Protein AF-A0AAC9LBF2-F1 (afdb_monomer_lite)

Radius of gyration: 27.47 Å; chains: 1; bounding box: 57×65×60 Å

Secondary structure (DSSP, 8-state):
-GGGTPPEEETTTT--B-PPPHHHHHHHHHHHHHSSS-TT-------SS-B-HHHHHHHHHHHHTS---EEE--HHHHHHHHHHTT--HHHHHHHHHHHHHHHTTTT----SHHHHHH-TT------S-------------PPP-PPPP---------------------

Sequence (170 aa):
MIAAGGPIPDPAAGARQGVIDPVDVAAVAAEVLTGEGHAGQTYTLTGPQLLTLDEQAEILSRLLDRPISTVDLPLAAAREQLFAAGRSTAAADIAMTGVAWVRTGHNAVVTDDVERLLGASADRLRVLGAGPSGGSARGRMTPGRRPDRRHRSTVDPSCTGRPSPSLAVR

Organism: NCBI:txid1612552

Foldseek 3Di:
DVVVVDAAEDQLQFFWAQAADVVLVVVLVVLLVPDPDCPPPDDDDGQQAIGGVQRLQVVVCVVVVHHHHYDYDHLVRQLVVCVVVVHDNVRSVVVSVVSVCSSVRVRVDDDCRSCVRVPPPSVDPPDDDPDPPPPPPPPPDDDDDDDDDDDDDDDDDDDDDDDDDDDDDD

InterPro domains:
  IPR036291 NAD(P)-binding domain superfamily [SSF51735] (14-123)
  IPR051604 Ergot Alkaloid Biosynthesis Oxidoreductase [PTHR43162] (11-121)

pLDDT: mean 76.37, std 25.32, range [28.55, 96.69]

Structure (mmCIF, N/CA/C/O backbone):
data_AF-A0AAC9LBF2-F1
#
_entry.id   AF-A0AAC9LBF2-F1
#
loop_
_atom_site.group_PDB
_atom_site.id
_atom_site.type_symbol
_atom_site.label_atom_id
_atom_site.label_alt_id
_atom_site.label_comp_id
_atom_site.label_asym_id
_atom_site.label_entity_id
_atom_site.label_seq_id
_atom_site.pdbx_PDB_ins_code
_atom_site.Cartn_x
_atom_site.Cartn_y
_atom_site.Cartn_z
_atom_site.occupancy
_atom_site.B_iso_or_equiv
_atom_site.auth_seq_id
_atom_site.auth_comp_id
_atom_site.auth_asym_id
_atom_site.auth_atom_id
_atom_site.pdbx_PDB_model_num
ATOM 1 N N . MET A 1 1 ? 3.608 6.721 -17.472 1.00 55.88 1 MET A N 1
ATOM 2 C CA . MET A 1 1 ? 3.805 5.256 -17.452 1.00 55.88 1 MET A CA 1
ATOM 3 C C . MET A 1 1 ? 2.539 4.524 -17.863 1.00 55.88 1 MET A C 1
ATOM 5 O O . MET A 1 1 ? 2.472 4.135 -19.017 1.00 55.88 1 MET A O 1
ATOM 9 N N . ILE A 1 2 ? 1.490 4.473 -17.034 1.00 56.62 2 ILE A N 1
ATOM 10 C CA . ILE A 1 2 ? 0.236 3.770 -17.387 1.00 56.62 2 ILE A CA 1
ATOM 11 C C . ILE A 1 2 ? -0.460 4.380 -18.623 1.00 56.62 2 ILE A C 1
ATOM 13 O O . ILE A 1 2 ? -0.899 3.659 -19.511 1.00 56.62 2 ILE A O 1
ATOM 17 N N . ALA A 1 3 ? -0.499 5.713 -18.742 1.00 58.62 3 ALA A N 1
ATOM 18 C CA . ALA A 1 3 ? -1.059 6.384 -19.924 1.00 58.62 3 ALA A CA 1
ATOM 19 C C . ALA A 1 3 ? -0.229 6.188 -21.210 1.00 58.62 3 ALA A C 1
ATOM 21 O O . ALA A 1 3 ? -0.750 6.370 -22.302 1.00 58.62 3 ALA A O 1
ATOM 22 N N . ALA A 1 4 ? 1.050 5.819 -21.077 1.00 67.88 4 ALA A N 1
ATOM 23 C CA . ALA A 1 4 ? 1.956 5.582 -22.199 1.00 67.88 4 ALA A CA 1
ATOM 24 C C . ALA A 1 4 ? 1.982 4.103 -22.642 1.00 67.88 4 ALA A C 1
ATOM 26 O O . ALA A 1 4 ? 2.687 3.777 -23.589 1.00 67.88 4 ALA A O 1
ATOM 27 N N . GLY A 1 5 ? 1.245 3.214 -21.959 1.00 74.81 5 GLY A N 1
ATOM 28 C CA . GLY A 1 5 ? 1.131 1.791 -22.309 1.00 74.81 5 GLY A CA 1
ATOM 29 C C . GLY A 1 5 ? 2.352 0.922 -21.982 1.00 74.81 5 GLY A C 1
ATOM 30 O O . GLY A 1 5 ? 2.378 -0.240 -22.369 1.00 74.81 5 GLY A O 1
ATOM 31 N N . GLY A 1 6 ? 3.361 1.460 -21.291 1.00 84.69 6 GLY A N 1
ATOM 32 C CA . GLY A 1 6 ? 4.522 0.685 -20.841 1.00 84.69 6 GLY A CA 1
ATOM 33 C C . GLY A 1 6 ? 4.250 -0.080 -19.538 1.00 84.69 6 GLY A C 1
ATOM 34 O O . GLY A 1 6 ? 3.387 0.352 -18.764 1.00 84.69 6 GLY A O 1
ATOM 35 N N . PRO A 1 7 ? 4.994 -1.172 -19.266 1.00 91.12 7 PRO A N 1
ATOM 36 C CA . PRO A 1 7 ? 4.852 -1.929 -18.028 1.00 91.12 7 PRO A CA 1
ATOM 37 C C . PRO A 1 7 ? 5.165 -1.064 -16.802 1.00 91.12 7 PRO A C 1
ATOM 39 O O . PRO A 1 7 ? 5.962 -0.121 -16.866 1.00 91.12 7 PRO A O 1
ATOM 42 N N . ILE A 1 8 ? 4.537 -1.393 -15.678 1.00 92.50 8 ILE A N 1
ATOM 43 C CA . ILE A 1 8 ? 4.790 -0.773 -14.379 1.00 92.50 8 ILE A CA 1
ATOM 44 C C . ILE A 1 8 ? 6.073 -1.386 -13.798 1.00 92.50 8 ILE A C 1
ATOM 46 O O . ILE A 1 8 ? 6.105 -2.593 -13.572 1.00 92.50 8 ILE A O 1
ATOM 50 N N . PRO A 1 9 ? 7.129 -0.597 -13.541 1.00 93.38 9 PRO A N 1
ATOM 51 C CA . PRO A 1 9 ? 8.328 -1.126 -12.905 1.00 93.38 9 PRO A CA 1
ATOM 52 C C . PRO A 1 9 ? 8.042 -1.537 -11.454 1.00 93.38 9 PRO A C 1
ATOM 54 O O . PRO A 1 9 ? 7.558 -0.713 -10.675 1.00 93.38 9 PRO A O 1
ATOM 57 N N . ASP A 1 10 ? 8.364 -2.778 -11.093 1.00 95.25 10 ASP A N 1
ATOM 58 C CA . ASP A 1 10 ? 8.206 -3.338 -9.752 1.00 95.25 10 ASP A CA 1
ATOM 59 C C . ASP A 1 10 ? 9.564 -3.482 -9.045 1.00 95.25 10 ASP A C 1
ATOM 61 O O . ASP A 1 10 ? 10.290 -4.455 -9.266 1.00 95.25 10 ASP A O 1
ATOM 65 N N . PRO A 1 11 ? 9.945 -2.543 -8.165 1.00 95.06 11 PRO A N 1
ATOM 66 C CA . PRO A 1 11 ? 11.144 -2.695 -7.356 1.00 95.06 11 PRO A CA 1
ATOM 67 C C . PRO A 1 11 ? 10.936 -3.610 -6.138 1.00 95.06 11 PRO A C 1
ATOM 69 O O . PRO A 1 11 ? 11.916 -4.006 -5.499 1.00 95.06 11 PRO A O 1
ATOM 72 N N . ALA A 1 12 ? 9.686 -3.944 -5.801 1.00 93.38 12 ALA A N 1
ATOM 73 C CA . ALA A 1 12 ? 9.331 -4.843 -4.710 1.00 93.38 12 ALA A CA 1
ATOM 74 C C . ALA A 1 12 ? 9.400 -6.325 -5.122 1.00 93.38 12 ALA A C 1
ATOM 76 O O . ALA A 1 12 ? 9.339 -7.186 -4.245 1.00 93.38 12 ALA A O 1
ATOM 77 N N . ALA A 1 13 ? 9.615 -6.614 -6.411 1.00 91.31 13 ALA A N 1
ATOM 78 C CA . ALA A 1 13 ? 9.902 -7.941 -6.957 1.00 91.31 13 ALA A CA 1
ATOM 79 C C . ALA A 1 13 ? 8.909 -9.012 -6.468 1.00 91.31 13 ALA A C 1
ATOM 81 O O . ALA A 1 13 ? 9.308 -10.021 -5.876 1.00 91.31 13 ALA A O 1
ATOM 82 N N . GLY A 1 14 ? 7.609 -8.749 -6.635 1.00 93.06 14 GLY A N 1
ATOM 83 C CA . GLY A 1 14 ? 6.544 -9.687 -6.268 1.00 93.06 14 GLY A CA 1
ATOM 84 C C . GLY A 1 14 ? 6.270 -9.816 -4.765 1.00 93.06 14 GLY A C 1
ATOM 85 O O . GLY A 1 14 ? 5.550 -10.726 -4.348 1.00 93.06 14 GLY A O 1
ATOM 86 N N . ALA A 1 15 ? 6.815 -8.931 -3.928 1.00 96.00 15 ALA A N 1
ATOM 87 C CA . ALA A 1 15 ? 6.491 -8.916 -2.506 1.00 96.00 15 ALA A CA 1
ATOM 88 C C . ALA A 1 15 ? 4.996 -8.645 -2.266 1.00 96.00 15 ALA A C 1
ATOM 90 O O . ALA A 1 15 ? 4.379 -7.792 -2.905 1.00 96.00 15 ALA A O 1
ATOM 91 N N . ARG A 1 16 ? 4.420 -9.372 -1.304 1.00 96.44 16 ARG A N 1
ATOM 92 C CA . ARG A 1 16 ? 3.015 -9.243 -0.905 1.00 96.44 16 ARG A CA 1
ATOM 93 C C . ARG A 1 16 ? 2.816 -8.100 0.088 1.00 96.44 16 ARG A C 1
ATOM 95 O O . ARG A 1 16 ? 3.614 -7.933 1.010 1.00 96.44 16 ARG A O 1
ATOM 102 N N . GLN A 1 17 ? 1.728 -7.348 -0.075 1.00 96.12 17 GLN A N 1
ATOM 103 C CA . GLN A 1 17 ? 1.401 -6.195 0.763 1.00 96.12 17 GLN A CA 1
ATOM 104 C C . GLN A 1 17 ? -0.097 -6.127 1.085 1.00 96.12 17 GLN A C 1
ATOM 106 O O . GLN A 1 17 ? -0.932 -6.358 0.210 1.00 96.12 17 GLN A O 1
ATOM 111 N N . GLY A 1 18 ? -0.442 -5.755 2.321 1.00 95.19 18 GLY A N 1
ATOM 112 C CA . GLY A 1 18 ? -1.815 -5.421 2.724 1.00 95.19 18 GLY A CA 1
ATOM 113 C C . GLY A 1 18 ? -2.231 -4.026 2.249 1.00 95.19 18 GLY A C 1
ATOM 114 O O . GLY A 1 18 ? -2.393 -3.117 3.059 1.00 95.19 18 GLY A O 1
ATOM 115 N N . VAL A 1 19 ? -2.342 -3.827 0.933 1.00 94.00 19 VAL A N 1
ATOM 116 C CA . VAL A 1 19 ? -2.595 -2.510 0.316 1.00 94.00 19 VAL A CA 1
ATOM 117 C C . VAL A 1 19 ? -3.971 -1.968 0.715 1.00 94.00 19 VAL A C 1
ATOM 119 O O . VAL A 1 19 ? -4.979 -2.617 0.463 1.00 94.00 19 VAL A O 1
ATOM 122 N N . ILE A 1 20 ? -4.009 -0.774 1.313 1.00 93.81 20 ILE A N 1
ATOM 123 C CA . ILE A 1 20 ? -5.229 -0.109 1.802 1.00 93.81 20 ILE A CA 1
ATOM 124 C C . ILE A 1 20 ? -5.707 0.991 0.837 1.00 93.81 20 ILE A C 1
ATOM 126 O O . ILE A 1 20 ? -4.888 1.714 0.264 1.00 93.81 20 ILE A O 1
ATOM 130 N N . ASP A 1 21 ? -7.027 1.142 0.671 1.00 90.38 21 ASP A N 1
ATOM 131 C CA . ASP A 1 21 ? -7.624 2.267 -0.062 1.00 90.38 21 ASP A CA 1
ATOM 132 C C . ASP A 1 21 ? -7.534 3.556 0.788 1.00 90.38 21 ASP A C 1
ATOM 134 O O . ASP A 1 21 ? -7.960 3.563 1.947 1.00 90.38 21 ASP A O 1
ATOM 138 N N . PRO A 1 22 ? -7.026 4.679 0.245 1.00 91.69 22 PRO A N 1
ATOM 139 C CA . PRO A 1 22 ? -7.085 5.977 0.916 1.00 91.69 22 PRO A CA 1
ATOM 140 C C . PRO A 1 22 ? -8.482 6.392 1.413 1.00 91.69 22 PRO A C 1
ATOM 142 O O . PRO A 1 22 ? -8.575 7.133 2.392 1.00 91.69 22 PRO A O 1
ATOM 145 N N . VAL A 1 23 ? -9.562 5.937 0.767 1.00 89.81 23 VAL A N 1
ATOM 146 C CA . VAL A 1 23 ? -10.946 6.176 1.215 1.00 89.81 23 VAL A CA 1
ATOM 147 C C . VAL A 1 23 ? -11.214 5.499 2.557 1.00 89.81 23 VAL A C 1
ATOM 149 O O . VAL A 1 23 ? -11.806 6.125 3.435 1.00 89.81 23 VAL A O 1
ATOM 152 N N . ASP A 1 24 ? -10.734 4.272 2.746 1.00 91.06 24 ASP A N 1
ATOM 153 C CA . ASP A 1 24 ? -10.895 3.538 4.002 1.00 91.06 24 ASP A CA 1
ATOM 154 C C . ASP A 1 24 ? -10.042 4.161 5.110 1.00 91.06 24 ASP A C 1
ATOM 156 O O . ASP A 1 24 ? -10.505 4.306 6.239 1.00 91.06 24 ASP A O 1
ATOM 160 N N . VAL A 1 25 ? -8.833 4.640 4.784 1.00 95.06 25 VAL A N 1
ATOM 161 C CA . VAL A 1 25 ? -8.009 5.416 5.730 1.00 95.06 25 VAL A CA 1
ATOM 162 C C . VAL A 1 25 ? -8.749 6.675 6.188 1.00 95.06 25 VAL A C 1
ATOM 164 O O . VAL A 1 25 ? -8.771 6.979 7.381 1.00 95.06 25 VAL A O 1
ATOM 167 N N . ALA A 1 26 ? -9.372 7.405 5.260 1.00 95.06 26 ALA A N 1
ATOM 168 C CA . ALA A 1 26 ? -10.135 8.606 5.584 1.00 95.06 26 ALA A CA 1
ATOM 169 C C . ALA A 1 26 ? -11.385 8.292 6.422 1.00 95.06 26 ALA A C 1
ATOM 171 O O . ALA A 1 26 ? -11.685 9.030 7.359 1.00 95.06 26 ALA A O 1
ATOM 172 N N . ALA A 1 27 ? -12.088 7.201 6.114 1.00 93.69 27 ALA A N 1
ATOM 173 C CA . ALA A 1 27 ? -13.250 6.755 6.875 1.00 93.69 27 ALA A CA 1
ATOM 174 C C . ALA A 1 27 ? -12.866 6.344 8.303 1.00 93.69 27 ALA A C 1
ATOM 176 O O . ALA A 1 27 ? -13.499 6.800 9.252 1.00 93.69 27 ALA A O 1
ATOM 177 N N . VAL A 1 28 ? -11.788 5.570 8.473 1.00 95.50 28 VAL A N 1
ATOM 178 C CA . VAL A 1 28 ? -11.263 5.211 9.799 1.00 95.50 28 VAL A CA 1
ATOM 179 C C . VAL A 1 28 ? -10.835 6.454 10.574 1.00 95.50 28 VAL A C 1
ATOM 181 O O . VAL A 1 28 ? -11.149 6.578 11.754 1.00 95.50 28 VAL A O 1
ATOM 184 N N . ALA A 1 29 ? -10.145 7.397 9.927 1.00 96.19 29 ALA A N 1
ATOM 185 C CA . ALA A 1 29 ? -9.750 8.639 10.580 1.00 96.19 29 ALA A CA 1
ATOM 186 C C . ALA A 1 29 ? -10.970 9.450 11.045 1.00 96.19 29 ALA A C 1
ATOM 188 O O . ALA A 1 29 ? -10.953 9.979 12.153 1.00 96.19 29 ALA A O 1
ATOM 189 N N . ALA A 1 30 ? -12.024 9.532 10.227 1.00 95.75 30 ALA A N 1
ATOM 190 C CA . ALA A 1 30 ? -13.265 10.204 10.602 1.00 95.75 30 ALA A CA 1
ATOM 191 C C . ALA A 1 30 ? -13.923 9.528 11.812 1.00 95.75 30 ALA A C 1
ATOM 193 O O . ALA A 1 30 ? -14.213 10.215 12.788 1.00 95.75 30 ALA A O 1
ATOM 194 N N . GLU A 1 31 ? -14.070 8.200 11.780 1.00 94.81 31 GLU A N 1
ATOM 195 C CA . GLU A 1 31 ? -14.638 7.419 12.884 1.00 94.81 31 GLU A CA 1
ATOM 196 C C . GLU A 1 31 ? -13.852 7.644 14.179 1.00 94.81 31 GLU A C 1
ATOM 198 O O . GLU A 1 31 ? -14.414 8.083 15.178 1.00 94.81 31 GLU A O 1
ATOM 203 N N . VAL A 1 32 ? -12.528 7.468 14.142 1.00 96.00 32 VAL A N 1
ATOM 204 C CA . VAL A 1 32 ? -11.652 7.607 15.316 1.00 96.00 32 VAL A CA 1
ATOM 205 C C . VAL A 1 32 ? -11.662 9.024 15.897 1.00 96.00 32 VAL A C 1
ATOM 207 O O . VAL A 1 32 ? -11.545 9.189 17.111 1.00 96.00 32 VAL A O 1
ATOM 210 N N . LEU A 1 33 ? -11.784 10.053 15.053 1.00 96.56 33 LEU A N 1
ATOM 211 C CA . LEU A 1 33 ? -11.818 11.449 15.498 1.00 96.56 33 LEU A CA 1
ATOM 212 C C . LEU A 1 33 ? -13.168 11.861 16.096 1.00 96.56 33 LEU A C 1
ATOM 214 O O . LEU A 1 33 ? -13.203 12.815 16.874 1.00 96.56 33 LEU A O 1
ATOM 218 N N . THR A 1 34 ? -14.265 11.195 15.725 1.00 95.31 34 THR A N 1
ATOM 219 C CA . THR A 1 34 ? -15.619 11.532 16.206 1.00 95.31 34 THR A CA 1
ATOM 220 C C . THR A 1 34 ? -16.180 10.557 17.237 1.00 95.31 34 THR A C 1
ATOM 222 O O . THR A 1 34 ? -17.115 10.913 17.952 1.00 95.31 34 THR A O 1
ATOM 225 N N . GLY A 1 35 ? -15.627 9.348 17.313 1.00 90.75 35 GLY A N 1
ATOM 226 C CA . GLY A 1 35 ? -16.013 8.294 18.241 1.00 90.75 35 GLY A CA 1
ATOM 227 C C . GLY A 1 35 ? -15.307 8.388 19.594 1.00 90.75 35 GLY A C 1
ATOM 228 O O . GLY A 1 35 ? -14.303 9.080 19.772 1.00 90.75 35 GLY A O 1
ATOM 229 N N . GLU A 1 36 ? -15.831 7.653 20.571 1.00 92.94 36 GLU A N 1
ATOM 230 C CA . GLU A 1 36 ? -15.240 7.532 21.905 1.00 92.94 36 GLU A CA 1
ATOM 231 C C . GLU A 1 36 ? -14.447 6.220 22.047 1.00 92.94 36 GLU A C 1
ATOM 233 O O . GLU A 1 36 ? -14.671 5.250 21.332 1.00 92.94 36 GLU A O 1
ATOM 238 N N . GLY A 1 37 ? -13.513 6.160 23.004 1.00 94.31 37 GLY A N 1
ATOM 239 C CA . GLY A 1 37 ? -12.785 4.922 23.332 1.00 94.31 37 GLY A CA 1
ATOM 240 C C . GLY A 1 37 ? -11.527 4.636 22.498 1.00 94.31 37 GLY A C 1
ATOM 241 O O . GLY A 1 37 ? -10.836 3.656 22.762 1.00 94.31 37 GLY A O 1
ATOM 242 N N . HIS A 1 38 ? -11.167 5.508 21.553 1.00 96.06 38 HIS A N 1
ATOM 243 C CA . HIS A 1 38 ? -9.964 5.350 20.719 1.00 96.06 38 HIS A CA 1
ATOM 244 C C . HIS A 1 38 ? -8.683 5.949 21.328 1.00 96.06 38 HIS A C 1
ATOM 246 O O . HIS A 1 38 ? -7.595 5.816 20.767 1.00 96.06 38 HIS A O 1
ATOM 252 N N . ALA A 1 39 ? -8.782 6.623 22.478 1.00 95.69 39 ALA A N 1
ATOM 253 C CA . ALA A 1 39 ? -7.642 7.278 23.112 1.00 95.69 39 ALA A CA 1
ATOM 254 C C . ALA A 1 39 ? -6.531 6.270 23.460 1.00 95.69 39 ALA A C 1
ATOM 256 O O . ALA A 1 39 ? -6.763 5.265 24.133 1.00 95.69 39 ALA A O 1
ATOM 257 N N . GLY A 1 40 ? -5.311 6.554 22.995 1.00 95.88 40 GLY A N 1
ATOM 258 C CA . GLY A 1 40 ? -4.142 5.695 23.209 1.00 95.88 40 GLY A CA 1
ATOM 259 C C . GLY A 1 40 ? -4.141 4.391 22.403 1.00 95.88 40 GLY A C 1
ATOM 260 O O . GLY A 1 40 ? -3.239 3.579 22.594 1.00 95.88 40 GLY A O 1
ATOM 261 N N . GLN A 1 41 ? -5.113 4.178 21.512 1.00 96.62 41 GLN A N 1
ATOM 262 C CA . GLN A 1 41 ? -5.154 3.001 20.647 1.00 96.62 41 GLN A CA 1
ATOM 263 C C . GLN A 1 41 ? -4.272 3.187 19.410 1.00 96.62 41 GLN A C 1
ATOM 265 O O . GLN A 1 41 ? -4.073 4.297 18.918 1.00 96.62 41 GLN A O 1
ATOM 270 N N . THR A 1 42 ? -3.741 2.077 18.903 1.00 96.69 42 THR A N 1
ATOM 271 C CA . THR A 1 42 ? -3.011 2.014 17.633 1.00 96.69 42 THR A CA 1
ATOM 272 C C . THR A 1 42 ? -3.720 1.020 16.728 1.00 96.69 42 THR A C 1
ATOM 274 O O . THR A 1 42 ? -3.958 -0.112 17.141 1.00 96.69 42 THR A O 1
ATOM 277 N N . TYR A 1 43 ? -4.030 1.447 15.505 1.00 96.19 43 TYR A N 1
ATOM 278 C CA . TYR A 1 43 ? -4.672 0.624 14.484 1.00 96.19 43 TYR A CA 1
ATOM 279 C C . TYR A 1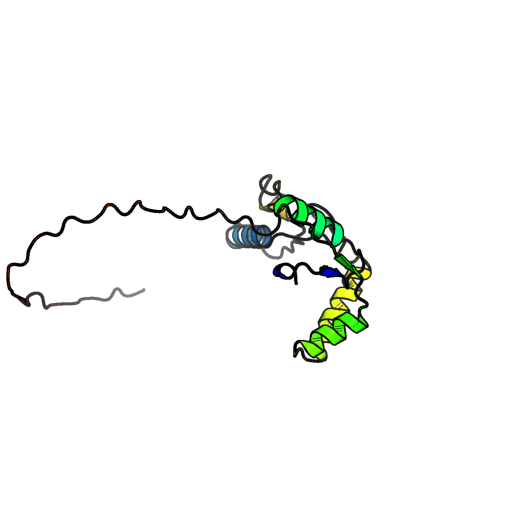 43 ? -3.719 0.437 13.307 1.00 96.19 43 TYR A C 1
ATOM 281 O O . TYR A 1 43 ? -3.102 1.396 12.836 1.00 96.19 43 TYR A O 1
ATOM 289 N N . THR A 1 44 ? -3.597 -0.795 12.829 1.00 96.00 44 THR A N 1
ATOM 290 C CA . THR A 1 44 ? -2.812 -1.141 11.644 1.00 96.00 44 THR A CA 1
ATOM 291 C C . THR A 1 44 ? -3.775 -1.288 10.482 1.00 96.00 44 THR A C 1
ATOM 293 O O . THR A 1 44 ? -4.448 -2.301 10.366 1.00 96.00 44 THR A O 1
ATOM 296 N N . LEU A 1 45 ? -3.876 -0.269 9.631 1.00 95.56 45 LEU A N 1
ATOM 297 C CA . LEU A 1 45 ? -4.862 -0.252 8.549 1.00 95.56 45 LEU A CA 1
ATOM 298 C C . LEU A 1 45 ? -4.319 -0.961 7.309 1.00 95.56 45 LEU A C 1
ATOM 300 O O . LEU A 1 45 ? -3.339 -0.512 6.711 1.00 95.56 45 LEU A O 1
ATOM 304 N N . THR A 1 46 ? -4.970 -2.051 6.915 1.00 95.88 46 THR A N 1
ATOM 305 C CA . THR A 1 46 ? -4.608 -2.861 5.745 1.00 95.88 46 THR A CA 1
ATOM 306 C C . THR A 1 46 ? -5.832 -3.137 4.890 1.00 95.88 46 THR A C 1
ATOM 308 O O . THR A 1 46 ? -6.946 -3.198 5.408 1.00 95.88 46 THR A O 1
ATOM 311 N N . GLY A 1 47 ? -5.629 -3.375 3.594 1.00 91.25 47 GLY A N 1
ATOM 312 C CA . GLY A 1 47 ? -6.676 -3.988 2.776 1.00 91.25 47 GLY A CA 1
ATOM 313 C C . GLY A 1 47 ? -7.016 -5.410 3.245 1.00 91.25 47 GLY A C 1
ATOM 314 O O . GLY A 1 47 ? -6.249 -6.012 4.001 1.00 91.25 47 GLY A O 1
ATOM 315 N N . PRO A 1 48 ? -8.125 -5.988 2.755 1.00 90.88 48 PRO A N 1
ATOM 316 C CA . PRO A 1 48 ? -8.641 -7.275 3.234 1.00 90.88 48 PRO A CA 1
ATOM 317 C C . PRO A 1 48 ? -7.803 -8.485 2.790 1.00 90.88 48 PRO A C 1
ATOM 319 O O . PRO A 1 48 ? -8.058 -9.612 3.205 1.00 90.88 48 PRO A O 1
ATOM 322 N N . GLN A 1 49 ? -6.824 -8.283 1.907 1.00 92.50 49 GLN A N 1
ATOM 323 C CA . GLN A 1 49 ? -6.011 -9.353 1.345 1.00 92.50 49 GLN A CA 1
ATOM 324 C C . GLN A 1 49 ? -4.609 -8.861 0.992 1.00 92.50 49 GLN A C 1
ATOM 326 O O . GLN A 1 49 ? -4.386 -7.683 0.709 1.00 92.50 49 GLN A O 1
ATOM 331 N N . LEU A 1 50 ? -3.666 -9.799 0.972 1.00 96.12 50 LEU A N 1
ATOM 332 C CA . LEU A 1 50 ? -2.298 -9.555 0.545 1.00 96.12 50 LEU A CA 1
ATOM 333 C C . LEU A 1 50 ? -2.187 -9.607 -0.972 1.00 96.12 50 LEU A C 1
ATOM 335 O O . LEU A 1 50 ? -2.447 -10.655 -1.561 1.00 96.12 50 LEU A O 1
ATOM 339 N N . LEU A 1 51 ? -1.711 -8.522 -1.576 1.00 95.75 51 LEU A N 1
ATOM 340 C CA . LEU A 1 51 ? -1.537 -8.419 -3.020 1.00 95.75 51 LEU A CA 1
ATOM 341 C C . LEU A 1 51 ? -0.080 -8.186 -3.409 1.00 95.75 51 LEU A C 1
ATOM 343 O O . LEU A 1 51 ? 0.634 -7.436 -2.741 1.00 95.75 51 LEU A O 1
ATOM 347 N N . THR A 1 52 ? 0.349 -8.799 -4.508 1.00 96.25 52 THR A N 1
ATOM 348 C CA . THR A 1 52 ? 1.552 -8.389 -5.251 1.00 96.25 52 THR A CA 1
ATOM 349 C C . THR A 1 52 ? 1.232 -7.213 -6.182 1.00 96.25 52 THR A C 1
ATOM 351 O O . THR A 1 52 ? 0.063 -6.851 -6.367 1.00 96.25 52 THR A O 1
ATOM 354 N N . LEU A 1 53 ? 2.248 -6.575 -6.778 1.00 94.75 53 LEU A N 1
ATOM 355 C CA . LEU A 1 53 ? 2.004 -5.529 -7.781 1.00 94.75 53 LEU A CA 1
ATOM 356 C C . LEU A 1 53 ? 1.353 -6.099 -9.053 1.00 94.75 53 LEU A C 1
ATOM 358 O O . LEU A 1 53 ? 0.509 -5.437 -9.654 1.00 94.75 53 LEU A O 1
ATOM 362 N N . ASP A 1 54 ? 1.682 -7.339 -9.413 1.00 95.19 54 ASP A N 1
ATOM 363 C CA . ASP A 1 54 ? 1.093 -8.060 -10.547 1.00 95.19 54 ASP A CA 1
ATOM 364 C C . ASP A 1 54 ? -0.405 -8.291 -10.343 1.00 95.19 54 ASP A C 1
ATOM 366 O O . ASP A 1 54 ? -1.212 -7.976 -11.217 1.00 95.19 54 ASP A O 1
ATOM 370 N N . GLU A 1 55 ? -0.795 -8.773 -9.159 1.00 95.56 55 GLU A N 1
ATOM 371 C CA . GLU A 1 55 ? -2.201 -8.999 -8.812 1.00 95.56 55 GLU A CA 1
ATOM 372 C C . GLU A 1 55 ? -2.977 -7.665 -8.810 1.00 95.56 55 GLU A C 1
ATOM 374 O O . GLU A 1 55 ? -4.101 -7.589 -9.314 1.00 95.56 55 GLU A O 1
ATOM 379 N N . GLN A 1 56 ? -2.367 -6.574 -8.325 1.00 94.31 56 GLN A N 1
ATOM 380 C CA . GLN A 1 56 ? -2.946 -5.226 -8.423 1.00 94.31 56 GLN A CA 1
ATOM 381 C C . GLN A 1 56 ? -3.111 -4.772 -9.882 1.00 94.31 56 GLN A C 1
ATOM 383 O O . GLN A 1 56 ? -4.161 -4.233 -10.247 1.00 94.31 56 GLN A O 1
ATOM 388 N N . ALA A 1 57 ? -2.105 -4.997 -10.729 1.00 93.69 57 ALA A N 1
ATOM 389 C CA . ALA A 1 57 ? -2.152 -4.662 -12.149 1.00 93.69 57 ALA A CA 1
ATOM 390 C C . ALA A 1 57 ? -3.227 -5.471 -12.893 1.00 93.69 57 ALA A C 1
ATOM 392 O O . ALA A 1 57 ? -3.926 -4.913 -13.741 1.00 93.69 57 ALA A O 1
ATOM 393 N N . GLU A 1 58 ? -3.430 -6.743 -12.549 1.00 94.12 58 GLU A N 1
ATOM 394 C CA . GLU A 1 58 ? -4.492 -7.584 -13.110 1.00 94.12 58 GLU A CA 1
ATOM 395 C C . GLU A 1 58 ? -5.887 -7.085 -12.710 1.00 94.12 58 GLU A C 1
ATOM 397 O O . GLU A 1 58 ? -6.797 -6.998 -13.541 1.00 94.12 58 GLU A O 1
ATOM 402 N N . ILE A 1 59 ? -6.071 -6.715 -11.441 1.00 92.50 59 ILE A N 1
ATOM 403 C CA . ILE A 1 59 ? -7.321 -6.118 -10.959 1.00 92.50 59 ILE A CA 1
ATOM 404 C C . ILE A 1 59 ? -7.620 -4.820 -11.730 1.00 92.50 59 ILE A C 1
ATOM 406 O O . ILE A 1 59 ? -8.725 -4.653 -12.252 1.00 92.50 59 ILE A O 1
ATOM 410 N N . LEU A 1 60 ? -6.636 -3.925 -11.858 1.00 91.25 60 LEU A N 1
ATOM 411 C CA . LEU A 1 60 ? -6.784 -2.681 -12.619 1.00 91.25 60 LEU A CA 1
ATOM 412 C C . LEU A 1 60 ? -7.035 -2.938 -14.108 1.00 91.25 60 LEU A C 1
ATOM 414 O O . LEU A 1 60 ? -7.839 -2.233 -14.717 1.00 91.25 60 LEU A O 1
ATOM 418 N N . SER A 1 61 ? -6.389 -3.952 -14.686 1.00 92.44 61 SER A N 1
ATOM 419 C CA . SER A 1 61 ? -6.571 -4.321 -16.093 1.00 92.44 61 SER A CA 1
ATOM 420 C C . SER A 1 61 ? -8.019 -4.690 -16.389 1.00 92.44 61 SER A C 1
ATOM 422 O O . SER A 1 61 ? -8.590 -4.209 -17.366 1.00 92.44 61 SER A O 1
ATOM 424 N N . ARG A 1 62 ? -8.632 -5.498 -15.514 1.00 93.00 62 ARG A N 1
ATOM 425 C CA . ARG A 1 62 ? -10.036 -5.916 -15.640 1.00 93.00 62 ARG A CA 1
ATOM 426 C C . ARG A 1 62 ? -11.007 -4.747 -15.523 1.00 93.00 62 ARG A C 1
ATOM 428 O O . ARG A 1 62 ? -11.997 -4.707 -16.242 1.00 93.00 62 ARG A O 1
ATOM 435 N N . LEU A 1 63 ? -10.733 -3.792 -14.638 1.00 91.25 63 LEU A N 1
ATOM 436 C CA . LEU A 1 63 ? -11.614 -2.636 -14.438 1.00 91.25 63 LEU A CA 1
ATOM 437 C C . LEU A 1 63 ? -11.520 -1.593 -15.541 1.00 91.25 63 LEU A C 1
ATOM 439 O O . LEU A 1 63 ? -12.503 -0.916 -15.832 1.00 91.25 63 LEU A O 1
ATOM 443 N N . LEU A 1 64 ? -10.332 -1.434 -16.115 1.00 89.94 64 LEU A N 1
ATOM 444 C CA . LEU A 1 64 ? -10.072 -0.453 -17.163 1.00 89.94 64 LEU A CA 1
ATOM 445 C C . LEU A 1 64 ? -10.245 -1.028 -18.571 1.00 89.94 64 LEU A C 1
ATOM 447 O O . LEU A 1 64 ? -10.061 -0.282 -19.530 1.00 89.94 64 LEU A O 1
ATOM 451 N N . ASP A 1 65 ? -10.554 -2.325 -18.684 1.00 92.75 65 ASP A N 1
ATOM 452 C CA . ASP A 1 65 ? -10.607 -3.082 -19.941 1.00 92.75 65 ASP A CA 1
ATOM 453 C C . ASP A 1 65 ? -9.370 -2.826 -20.822 1.00 92.75 65 ASP A C 1
ATOM 455 O O . ASP A 1 65 ? -9.438 -2.531 -22.016 1.00 92.75 65 ASP A O 1
ATOM 459 N N . ARG A 1 66 ? -8.192 -2.844 -20.186 1.00 90.62 66 ARG A N 1
ATOM 460 C CA . ARG A 1 66 ? -6.910 -2.543 -20.831 1.00 90.62 66 ARG A CA 1
ATOM 461 C C . ARG A 1 66 ? -5.800 -3.388 -20.214 1.00 90.62 66 ARG A C 1
ATOM 463 O O . ARG A 1 66 ? -5.693 -3.395 -18.992 1.00 90.62 66 ARG A O 1
ATOM 470 N N . PRO A 1 67 ? -4.921 -4.019 -21.013 1.00 91.81 67 PRO A N 1
ATOM 471 C CA . PRO A 1 67 ? -3.788 -4.757 -20.469 1.00 91.81 67 PRO A CA 1
ATOM 472 C C . PRO A 1 67 ? -2.828 -3.821 -19.726 1.00 91.81 67 PRO A C 1
ATOM 474 O O . PRO A 1 67 ? -2.360 -2.821 -20.277 1.00 91.81 67 PRO A O 1
ATOM 477 N N . ILE A 1 68 ? -2.533 -4.158 -18.473 1.00 93.56 68 ILE A N 1
ATOM 478 C CA . ILE A 1 68 ? -1.508 -3.527 -17.642 1.00 93.56 68 ILE A CA 1
ATOM 479 C C . ILE A 1 68 ? -0.592 -4.644 -17.159 1.00 93.56 68 ILE A C 1
ATOM 481 O O . ILE A 1 68 ? -1.036 -5.572 -16.490 1.00 93.56 68 ILE A O 1
ATOM 485 N N . SER A 1 69 ? 0.687 -4.551 -17.506 1.00 93.06 69 SER A N 1
ATOM 486 C CA . SER A 1 69 ? 1.712 -5.491 -17.065 1.00 93.06 69 SER A CA 1
ATOM 487 C C . SER A 1 69 ? 2.716 -4.804 -16.153 1.00 93.06 69 SER A C 1
ATOM 489 O O . SER A 1 69 ? 2.839 -3.577 -16.133 1.00 93.06 69 SER A O 1
ATOM 491 N N . THR A 1 70 ? 3.457 -5.611 -15.417 1.00 94.88 70 THR A N 1
ATOM 492 C CA . THR A 1 70 ? 4.555 -5.208 -14.545 1.00 94.88 70 THR A CA 1
ATOM 493 C C . THR A 1 70 ? 5.883 -5.694 -15.123 1.00 94.88 70 THR A C 1
ATOM 495 O O . THR A 1 70 ? 5.921 -6.506 -16.051 1.00 94.88 70 THR A O 1
ATOM 498 N N . VAL A 1 71 ? 6.989 -5.145 -14.629 1.00 94.88 71 VAL A N 1
ATOM 499 C CA . VAL A 1 71 ? 8.340 -5.620 -14.942 1.00 94.88 71 VAL A CA 1
ATOM 500 C C . VAL A 1 71 ? 9.235 -5.435 -13.730 1.00 94.88 71 VAL A C 1
ATOM 502 O O . VAL A 1 71 ? 9.274 -4.345 -13.166 1.00 94.88 71 VAL A O 1
ATOM 505 N N . ASP A 1 72 ? 9.983 -6.468 -13.356 1.00 94.44 72 ASP A N 1
ATOM 506 C CA . ASP A 1 72 ? 10.937 -6.374 -12.253 1.00 94.44 72 ASP A CA 1
ATOM 507 C C . ASP A 1 72 ? 11.952 -5.252 -12.489 1.00 94.44 72 ASP A C 1
ATOM 509 O O . ASP A 1 72 ? 12.588 -5.155 -13.545 1.00 94.44 72 ASP A O 1
ATOM 513 N N . LEU A 1 73 ? 12.137 -4.413 -11.471 1.00 94.94 73 LEU A N 1
ATOM 514 C CA . LEU A 1 73 ? 13.113 -3.334 -11.482 1.00 94.94 73 LEU A CA 1
ATOM 515 C C . LEU A 1 73 ? 14.147 -3.555 -10.372 1.00 94.94 73 LEU A C 1
ATOM 517 O O . LEU A 1 73 ? 13.817 -3.472 -9.190 1.00 94.94 73 LEU A O 1
ATOM 521 N N . PRO A 1 74 ? 15.430 -3.775 -10.701 1.00 93.88 74 PRO A N 1
ATOM 522 C CA . PRO A 1 74 ? 16.469 -3.850 -9.683 1.00 93.88 74 PRO A CA 1
ATOM 523 C C . PRO A 1 74 ? 16.501 -2.582 -8.819 1.00 93.88 74 PRO A C 1
ATOM 525 O O . PRO A 1 74 ? 16.430 -1.470 -9.342 1.00 93.88 74 PRO A O 1
ATOM 528 N N . LEU A 1 75 ? 16.687 -2.731 -7.503 1.00 92.12 75 LEU A N 1
ATOM 529 C CA . LEU A 1 75 ? 16.731 -1.600 -6.562 1.00 92.12 75 LEU A CA 1
ATOM 530 C C . LEU A 1 75 ? 17.736 -0.513 -6.973 1.00 92.12 75 LEU A C 1
ATOM 532 O O . LEU A 1 75 ? 17.449 0.673 -6.850 1.00 92.12 75 LEU A O 1
ATOM 536 N N . ALA A 1 76 ? 18.902 -0.903 -7.497 1.00 92.19 76 ALA A N 1
ATOM 537 C CA . ALA A 1 76 ? 19.894 0.049 -7.994 1.00 92.19 76 ALA A CA 1
ATOM 538 C C . ALA A 1 76 ? 19.342 0.900 -9.153 1.00 92.19 76 ALA A C 1
ATOM 540 O O . ALA A 1 76 ? 19.462 2.121 -9.125 1.00 92.19 76 ALA A O 1
ATOM 541 N N . ALA A 1 77 ? 18.652 0.274 -10.110 1.00 93.69 77 ALA A N 1
ATOM 542 C CA . ALA A 1 77 ? 18.018 0.974 -11.223 1.00 93.69 77 ALA A CA 1
ATOM 543 C C . ALA A 1 77 ? 16.845 1.854 -10.751 1.00 93.69 77 ALA A C 1
ATOM 545 O O . ALA A 1 77 ? 16.683 2.977 -11.224 1.00 93.69 77 ALA A O 1
ATOM 546 N N . ALA A 1 78 ? 16.055 1.397 -9.774 1.00 93.31 78 ALA A N 1
ATOM 547 C CA . ALA A 1 78 ? 15.001 2.206 -9.156 1.00 93.31 78 ALA A CA 1
ATOM 548 C C . ALA A 1 78 ? 15.563 3.459 -8.462 1.00 93.31 78 ALA A C 1
ATOM 550 O O . ALA A 1 78 ? 15.018 4.555 -8.605 1.00 93.31 78 ALA A O 1
ATOM 551 N N . ARG A 1 79 ? 16.696 3.322 -7.765 1.00 94.38 79 ARG A N 1
ATOM 552 C CA . ARG A 1 79 ? 17.425 4.441 -7.155 1.00 94.38 79 ARG A CA 1
ATOM 553 C C . ARG A 1 79 ? 17.895 5.448 -8.208 1.00 94.38 79 ARG A C 1
ATOM 555 O O . ARG A 1 79 ? 17.689 6.646 -8.037 1.00 94.38 79 ARG A O 1
ATOM 562 N N . GLU A 1 80 ? 18.483 4.971 -9.304 1.00 92.75 80 GLU A N 1
ATOM 563 C CA . GLU A 1 80 ? 18.921 5.809 -10.430 1.00 92.75 80 GLU A CA 1
ATOM 564 C C . GLU A 1 80 ? 17.761 6.567 -11.082 1.00 92.75 80 GLU A C 1
ATOM 566 O O . GLU A 1 80 ? 17.895 7.754 -11.383 1.00 92.75 80 GLU A O 1
ATOM 571 N N . GLN A 1 81 ? 16.594 5.937 -11.232 1.00 92.38 81 GLN A N 1
ATOM 572 C CA . GLN A 1 81 ? 15.401 6.618 -11.744 1.00 92.38 81 GLN A CA 1
ATOM 573 C C . GLN A 1 81 ? 14.942 7.758 -10.827 1.00 92.38 81 GLN A C 1
ATOM 575 O O . GLN A 1 81 ? 14.564 8.822 -11.317 1.00 92.38 81 GLN A O 1
ATOM 580 N N . LEU A 1 82 ? 15.012 7.579 -9.503 1.00 91.94 82 LEU A N 1
ATOM 581 C CA . LEU A 1 82 ? 14.696 8.653 -8.554 1.00 91.94 82 LEU A CA 1
ATOM 582 C C . LEU A 1 82 ? 15.670 9.829 -8.698 1.00 91.94 82 LEU A C 1
ATOM 584 O O . LEU A 1 82 ? 15.236 10.982 -8.684 1.00 91.94 82 LEU A O 1
ATOM 588 N N . PHE A 1 83 ? 16.959 9.554 -8.898 1.00 90.38 83 PHE A N 1
ATOM 589 C CA . PHE A 1 83 ? 17.954 10.592 -9.176 1.00 90.38 83 PHE A CA 1
ATOM 590 C C . PHE A 1 83 ? 17.684 11.336 -10.476 1.00 90.38 83 PHE A C 1
ATOM 592 O O . PHE A 1 83 ? 17.675 12.567 -10.488 1.00 90.38 83 PHE A O 1
ATOM 599 N N . ALA A 1 84 ? 17.417 10.603 -11.556 1.00 91.12 84 ALA A N 1
ATOM 600 C CA . ALA A 1 84 ? 17.073 11.187 -12.847 1.00 91.12 84 ALA A CA 1
ATOM 601 C C . ALA A 1 84 ? 15.799 12.052 -12.767 1.00 91.12 84 ALA A C 1
ATOM 603 O O . ALA A 1 84 ? 15.676 13.040 -13.486 1.00 91.12 84 ALA A O 1
ATOM 604 N N . ALA A 1 85 ? 14.885 11.730 -11.846 1.00 90.88 85 ALA A N 1
ATOM 605 C CA . ALA A 1 85 ? 13.694 12.520 -11.540 1.00 90.88 85 ALA A CA 1
ATOM 606 C C . ALA A 1 85 ? 13.952 13.727 -10.607 1.00 90.88 85 ALA A C 1
ATOM 608 O O . ALA A 1 85 ? 13.003 14.365 -10.151 1.00 90.88 85 ALA A O 1
ATOM 609 N N . GLY A 1 86 ? 15.212 14.049 -10.295 1.00 94.06 86 GLY A N 1
ATOM 610 C CA . GLY A 1 86 ? 15.595 15.206 -9.480 1.00 94.06 86 GLY A CA 1
ATOM 611 C C . GLY A 1 86 ? 15.458 15.000 -7.969 1.00 94.06 86 GLY A C 1
ATOM 612 O O . GLY A 1 86 ? 15.473 15.972 -7.211 1.00 94.06 86 GLY A O 1
ATOM 613 N N . ARG A 1 87 ? 15.307 13.756 -7.495 1.00 94.81 87 ARG A N 1
ATOM 614 C CA . ARG A 1 87 ? 15.298 13.457 -6.054 1.00 94.81 87 ARG A CA 1
ATOM 615 C C . ARG A 1 87 ? 16.716 13.531 -5.489 1.00 94.81 87 ARG A C 1
ATOM 617 O O . ARG A 1 87 ? 17.685 13.163 -6.147 1.00 94.81 87 ARG A O 1
ATOM 624 N N . SER A 1 88 ? 16.829 13.973 -4.236 1.00 95.75 88 SER A N 1
ATOM 625 C CA . SER A 1 88 ? 18.102 13.952 -3.513 1.00 95.75 88 SER A CA 1
ATOM 626 C C . SER A 1 88 ? 18.556 12.521 -3.211 1.00 95.75 88 SER A C 1
ATOM 628 O O . SER A 1 88 ? 17.743 11.596 -3.156 1.00 95.75 88 SER A O 1
ATOM 630 N N . THR A 1 89 ? 19.851 12.359 -2.937 1.00 92.12 89 THR A N 1
ATOM 631 C CA . THR A 1 89 ? 20.453 11.086 -2.497 1.00 92.12 89 THR A CA 1
ATOM 632 C C . THR A 1 89 ? 19.749 10.520 -1.282 1.00 92.12 89 THR A C 1
ATOM 634 O O . THR A 1 89 ? 19.269 9.393 -1.323 1.00 92.12 89 THR A O 1
ATOM 637 N N . ALA A 1 90 ? 19.572 11.345 -0.253 1.00 94.44 90 ALA A N 1
ATOM 638 C CA . ALA A 1 90 ? 18.865 10.950 0.955 1.00 94.44 90 ALA A CA 1
ATOM 639 C C . ALA A 1 90 ? 17.436 10.461 0.658 1.00 94.44 90 ALA A C 1
ATOM 641 O O . ALA A 1 90 ? 17.009 9.441 1.188 1.00 94.44 90 ALA A O 1
ATOM 642 N N . ALA A 1 91 ? 16.700 11.147 -0.222 1.00 93.69 91 ALA A N 1
ATOM 643 C CA . ALA A 1 91 ? 15.339 10.751 -0.567 1.00 93.69 91 ALA A CA 1
ATOM 644 C C . ALA A 1 91 ? 15.282 9.426 -1.345 1.00 93.69 91 ALA A C 1
ATOM 646 O O . ALA A 1 91 ? 14.379 8.624 -1.105 1.00 93.69 91 ALA A O 1
ATOM 647 N N . ALA A 1 92 ? 16.219 9.197 -2.269 1.00 93.69 92 ALA A N 1
ATOM 648 C CA . ALA A 1 92 ? 16.312 7.938 -3.001 1.00 93.69 92 ALA A CA 1
ATOM 649 C C . ALA A 1 92 ? 16.673 6.773 -2.065 1.00 93.69 92 ALA A C 1
ATOM 651 O O . ALA A 1 92 ? 16.067 5.707 -2.144 1.00 93.69 92 ALA A O 1
ATOM 652 N N . ASP A 1 93 ? 17.590 6.999 -1.128 1.00 92.94 93 ASP A N 1
ATOM 653 C CA . ASP A 1 93 ? 18.067 5.980 -0.187 1.00 92.94 93 ASP A CA 1
ATOM 654 C C . ASP A 1 93 ? 16.986 5.573 0.811 1.00 92.94 93 ASP A C 1
ATOM 656 O O . ASP A 1 93 ? 16.784 4.382 1.058 1.00 92.94 93 ASP A O 1
ATOM 660 N N . ILE A 1 94 ? 16.231 6.546 1.326 1.00 94.94 94 ILE A N 1
ATOM 661 C CA . ILE A 1 94 ? 15.067 6.283 2.180 1.00 94.94 94 ILE A CA 1
ATOM 662 C C . ILE A 1 94 ? 14.029 5.452 1.418 1.00 94.94 94 ILE A C 1
ATOM 664 O O . ILE A 1 94 ? 13.537 4.454 1.944 1.00 94.94 94 ILE A O 1
ATOM 668 N N . ALA A 1 95 ? 13.730 5.811 0.165 1.00 94.44 95 ALA A N 1
ATOM 669 C CA . ALA A 1 95 ? 12.781 5.056 -0.647 1.00 94.44 95 ALA A CA 1
ATOM 670 C C . ALA A 1 95 ? 13.249 3.607 -0.868 1.00 94.44 95 ALA A C 1
ATOM 672 O O . ALA A 1 95 ? 12.471 2.677 -0.672 1.00 94.44 95 ALA A O 1
ATOM 673 N N . MET A 1 96 ? 14.524 3.396 -1.211 1.00 94.88 96 MET A N 1
ATOM 674 C CA . MET A 1 96 ? 15.074 2.050 -1.423 1.00 94.88 96 MET A CA 1
ATOM 675 C C . MET A 1 96 ? 15.151 1.227 -0.139 1.00 94.88 96 MET A C 1
ATOM 677 O O . MET A 1 96 ? 14.942 0.016 -0.185 1.00 94.88 96 MET A O 1
ATOM 681 N N . THR A 1 97 ? 15.374 1.870 1.005 1.00 95.44 97 THR A N 1
ATOM 682 C CA . THR A 1 97 ? 15.287 1.216 2.317 1.00 95.44 97 THR A CA 1
ATOM 683 C C . THR A 1 97 ? 13.871 0.700 2.568 1.00 95.44 97 THR A C 1
ATOM 685 O O . THR A 1 97 ? 13.697 -0.458 2.942 1.00 95.44 97 THR A O 1
ATOM 688 N N . GLY A 1 98 ? 12.854 1.518 2.282 1.00 95.00 98 GLY A N 1
ATOM 689 C CA . GLY A 1 98 ? 11.452 1.105 2.360 1.00 95.00 98 GLY A CA 1
ATOM 690 C C . GLY A 1 98 ? 11.124 -0.059 1.422 1.00 95.00 98 GLY A C 1
ATOM 691 O O . GLY A 1 98 ? 10.498 -1.027 1.840 1.00 95.00 98 GLY A O 1
ATOM 692 N N . VAL A 1 99 ? 11.597 -0.033 0.174 1.00 95.31 99 VAL A N 1
ATOM 693 C CA . VAL A 1 99 ? 11.370 -1.158 -0.749 1.00 95.31 99 VAL A CA 1
ATOM 694 C C . VAL A 1 99 ? 12.080 -2.430 -0.268 1.00 95.31 99 VAL A C 1
ATOM 696 O O . VAL A 1 99 ? 11.490 -3.506 -0.302 1.00 95.31 99 VAL A O 1
ATOM 699 N N . ALA A 1 100 ? 13.312 -2.343 0.238 1.00 94.81 100 ALA A N 1
ATOM 700 C CA . ALA A 1 100 ? 14.005 -3.499 0.814 1.00 94.81 100 ALA A CA 1
ATOM 701 C C . ALA A 1 100 ? 13.264 -4.078 2.039 1.00 94.81 100 ALA A C 1
ATOM 703 O O . ALA A 1 100 ? 13.201 -5.297 2.213 1.00 94.81 100 ALA A O 1
ATOM 704 N N . TRP A 1 101 ? 12.644 -3.219 2.850 1.00 94.75 101 TRP A N 1
ATOM 705 C CA . TRP A 1 101 ? 11.778 -3.619 3.963 1.00 94.75 101 TRP A CA 1
ATOM 706 C C . TRP A 1 101 ? 10.532 -4.379 3.487 1.00 94.75 101 TRP A C 1
ATOM 708 O O . TRP A 1 101 ? 10.184 -5.427 4.029 1.00 94.75 101 TRP A O 1
ATOM 718 N N . VAL A 1 102 ? 9.905 -3.909 2.408 1.00 95.00 102 VAL A N 1
ATOM 719 C CA . VAL A 1 102 ? 8.778 -4.602 1.767 1.00 95.00 102 VAL A CA 1
ATOM 720 C C . VAL A 1 102 ? 9.205 -5.974 1.239 1.00 95.00 102 VAL A C 1
ATOM 722 O O . VAL A 1 102 ? 8.526 -6.966 1.496 1.00 95.00 102 VAL A O 1
ATOM 725 N N . ARG A 1 103 ? 10.359 -6.057 0.564 1.00 95.19 103 ARG A N 1
ATOM 726 C CA . ARG A 1 103 ? 10.894 -7.310 -0.003 1.00 95.19 103 ARG A CA 1
ATOM 727 C C . ARG A 1 103 ? 11.176 -8.390 1.036 1.00 95.19 103 ARG A C 1
ATOM 729 O O . ARG A 1 103 ? 11.210 -9.566 0.694 1.00 95.19 103 ARG A O 1
ATOM 736 N N . THR A 1 104 ? 11.375 -8.004 2.293 1.00 95.69 104 THR A N 1
ATOM 737 C CA . THR A 1 104 ? 11.584 -8.936 3.411 1.00 95.69 104 THR A CA 1
ATOM 738 C C . THR A 1 104 ? 10.275 -9.384 4.071 1.00 95.69 104 THR A C 1
ATOM 740 O O . THR A 1 104 ? 10.309 -10.109 5.058 1.00 95.69 104 THR A O 1
ATOM 743 N N . GLY A 1 105 ? 9.117 -9.007 3.514 1.00 94.62 105 GLY A N 1
ATOM 744 C CA . GLY A 1 105 ? 7.804 -9.497 3.938 1.00 94.62 105 GLY A CA 1
ATOM 745 C C . GLY A 1 105 ? 7.181 -8.730 5.102 1.00 94.62 105 GLY A C 1
ATOM 746 O O . GLY A 1 105 ? 6.081 -9.064 5.522 1.00 94.62 105 GLY A O 1
ATOM 747 N N . HIS A 1 106 ? 7.813 -7.667 5.600 1.00 94.00 106 HIS A N 1
ATOM 748 C CA . HIS A 1 106 ? 7.285 -6.908 6.738 1.00 94.00 106 HIS A CA 1
ATOM 749 C C . HIS A 1 106 ? 5.952 -6.193 6.452 1.00 94.00 106 HIS A C 1
ATOM 751 O O . HIS A 1 106 ? 5.228 -5.862 7.384 1.00 94.00 106 HIS A O 1
ATOM 757 N N . ASN A 1 107 ? 5.609 -5.974 5.178 1.00 93.69 107 ASN A N 1
ATOM 758 C CA . ASN A 1 107 ? 4.311 -5.425 4.768 1.00 93.69 107 ASN A CA 1
ATOM 759 C C . ASN A 1 107 ? 3.267 -6.511 4.456 1.00 93.69 107 ASN A C 1
ATOM 761 O O . ASN A 1 107 ? 2.133 -6.176 4.106 1.00 93.69 107 ASN A O 1
ATOM 765 N N . ALA A 1 108 ? 3.623 -7.794 4.573 1.00 95.94 108 ALA A N 1
ATOM 766 C CA . ALA A 1 108 ? 2.719 -8.920 4.369 1.00 95.94 108 ALA A CA 1
ATOM 767 C C . ALA A 1 108 ? 1.844 -9.153 5.615 1.00 95.94 108 ALA A C 1
ATOM 769 O O . ALA A 1 108 ? 1.818 -10.237 6.191 1.00 95.94 108 ALA A O 1
ATOM 770 N N . VAL A 1 109 ? 1.139 -8.101 6.032 1.00 95.69 109 VAL A N 1
ATOM 771 C CA . VAL A 1 109 ? 0.239 -8.076 7.185 1.00 95.69 109 VAL A CA 1
ATOM 772 C C . VAL A 1 109 ? -1.169 -7.748 6.699 1.00 95.69 109 VAL A C 1
ATOM 774 O O . VAL A 1 109 ? -1.341 -6.878 5.847 1.00 95.69 109 VAL A O 1
ATOM 777 N N . VAL A 1 110 ? -2.159 -8.451 7.246 1.00 95.25 110 VAL A N 1
ATOM 778 C CA . VAL A 1 110 ? -3.588 -8.142 7.119 1.00 95.25 110 VAL A CA 1
ATOM 779 C C . VAL A 1 110 ? -4.177 -8.137 8.521 1.00 95.25 110 VAL A C 1
ATOM 781 O O . VAL A 1 110 ? -3.871 -9.023 9.322 1.00 95.25 110 VAL A O 1
ATOM 784 N N . THR A 1 111 ? -4.998 -7.141 8.811 1.00 95.50 111 THR A N 1
ATOM 785 C CA . THR A 1 111 ? -5.7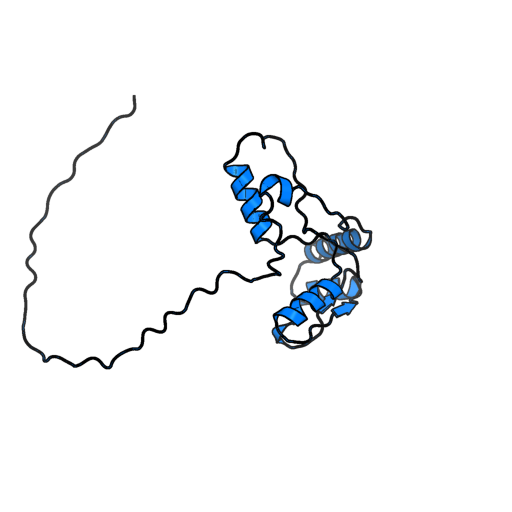50 -7.000 10.057 1.00 95.50 111 THR A CA 1
ATOM 786 C C . THR A 1 111 ? -7.232 -6.806 9.753 1.00 95.50 111 THR A C 1
ATOM 788 O O . THR A 1 111 ? -7.625 -6.518 8.621 1.00 95.50 111 THR A O 1
ATOM 791 N N . ASP A 1 112 ? -8.052 -6.934 10.787 1.00 93.62 112 ASP A N 1
ATOM 792 C CA . ASP A 1 112 ? -9.486 -6.653 10.785 1.00 93.62 112 ASP A CA 1
ATOM 793 C C . ASP A 1 112 ? -9.808 -5.248 11.332 1.00 93.62 112 ASP A C 1
ATOM 795 O O . ASP A 1 112 ? -10.970 -4.920 11.551 1.00 93.62 112 ASP A O 1
ATOM 799 N N . ASP A 1 113 ? -8.804 -4.382 11.541 1.00 95.19 113 ASP A N 1
ATOM 800 C CA . ASP A 1 113 ? -8.995 -3.067 12.172 1.00 95.19 113 ASP A CA 1
ATOM 801 C C . ASP A 1 113 ? -9.977 -2.181 11.397 1.00 95.19 113 ASP A C 1
ATOM 803 O O . ASP A 1 113 ? -10.811 -1.502 11.996 1.00 95.19 113 ASP A O 1
ATOM 807 N N . VAL A 1 114 ? -9.904 -2.211 10.065 1.00 93.75 114 VAL A N 1
ATOM 808 C CA . VAL A 1 114 ? -10.810 -1.448 9.195 1.00 93.75 114 VAL A CA 1
ATOM 809 C C . VAL A 1 114 ? -12.240 -1.980 9.306 1.00 93.75 114 VAL A C 1
ATOM 811 O O . VAL A 1 114 ? -13.170 -1.198 9.488 1.00 93.75 114 VAL A O 1
ATOM 814 N N . GLU A 1 115 ? -12.421 -3.302 9.252 1.00 90.38 115 GLU A N 1
ATOM 815 C CA . GLU A 1 115 ? -13.733 -3.947 9.389 1.00 90.38 115 GLU A CA 1
ATOM 816 C C . GLU A 1 115 ? -14.341 -3.686 10.772 1.00 90.38 115 GLU A C 1
ATOM 818 O O . GLU A 1 115 ? -15.519 -3.352 10.891 1.00 90.38 115 GLU A O 1
ATOM 823 N N . ARG A 1 116 ? -13.530 -3.768 11.827 1.00 91.69 116 ARG A N 1
ATOM 824 C CA . ARG A 1 116 ? -13.956 -3.539 13.208 1.00 91.69 116 ARG A CA 1
ATOM 825 C C . ARG A 1 116 ? -14.408 -2.102 13.453 1.00 91.69 116 ARG A C 1
ATOM 827 O O . ARG A 1 116 ? -15.347 -1.896 14.217 1.00 91.69 116 ARG A O 1
ATOM 834 N N . LEU A 1 117 ? -13.740 -1.124 12.842 1.00 92.12 117 LEU A N 1
ATOM 835 C CA . LEU A 1 117 ? -14.054 0.296 13.026 1.00 92.12 117 LEU A CA 1
ATOM 836 C C . LEU A 1 117 ? -15.206 0.764 12.130 1.00 92.12 117 LEU A C 1
ATOM 838 O O . LEU A 1 117 ? -16.014 1.573 12.567 1.00 92.12 117 LEU A O 1
ATOM 842 N N . LEU A 1 118 ? -15.313 0.257 10.899 1.00 89.44 118 LEU A N 1
ATOM 843 C CA . LEU A 1 118 ? -16.313 0.720 9.922 1.00 89.44 118 LEU A CA 1
ATOM 844 C C . LEU A 1 118 ? -17.522 -0.223 9.765 1.00 89.44 118 LEU A C 1
ATOM 846 O O . LEU A 1 118 ? -18.480 0.099 9.054 1.00 89.44 118 LEU A O 1
ATOM 850 N N . GLY A 1 119 ? -17.489 -1.395 10.403 1.00 77.88 119 GLY A N 1
ATOM 851 C CA . GLY A 1 119 ? -18.449 -2.481 10.210 1.00 77.88 119 GLY A CA 1
ATOM 852 C C . GLY A 1 119 ? -18.322 -3.164 8.840 1.00 77.88 119 GLY A C 1
ATOM 853 O O . GLY A 1 119 ? -17.439 -2.853 8.038 1.00 77.88 119 GLY A O 1
ATOM 854 N N . ALA A 1 120 ? -19.272 -4.056 8.524 1.00 56.31 120 ALA A N 1
ATOM 855 C CA . ALA A 1 120 ? -19.350 -4.846 7.278 1.00 56.31 120 ALA A CA 1
ATOM 856 C C . ALA A 1 120 ? -19.507 -4.020 5.971 1.00 56.31 120 ALA A C 1
ATOM 858 O O . ALA A 1 120 ? -19.890 -4.541 4.927 1.00 56.31 120 ALA A O 1
ATOM 859 N N . SER A 1 121 ? -19.228 -2.715 6.005 1.00 47.84 121 SER A N 1
ATOM 860 C CA . SER A 1 121 ? -19.104 -1.853 4.825 1.00 47.84 121 SER A CA 1
ATOM 861 C C . SER A 1 121 ? -17.689 -1.851 4.230 1.00 47.84 121 SER A C 1
ATOM 863 O O . SER A 1 121 ? -17.520 -1.339 3.125 1.00 47.84 121 SER A O 1
ATOM 865 N N . ALA A 1 122 ? -16.705 -2.464 4.905 1.00 45.16 122 ALA A N 1
ATOM 866 C CA . ALA A 1 122 ? -15.365 -2.730 4.361 1.00 45.16 122 ALA A CA 1
ATOM 867 C C . ALA A 1 122 ? -15.377 -3.734 3.182 1.00 45.16 122 ALA A C 1
ATOM 869 O O . ALA A 1 122 ? -14.381 -3.928 2.489 1.00 45.16 122 ALA A O 1
ATOM 870 N N . ASP A 1 123 ? -16.535 -4.339 2.911 1.00 41.94 123 ASP A N 1
ATOM 871 C CA . ASP A 1 123 ? -16.716 -5.486 2.021 1.00 41.94 123 ASP A CA 1
ATOM 872 C C . ASP A 1 123 ? -16.721 -5.170 0.522 1.00 41.94 123 ASP A C 1
ATOM 874 O O . ASP A 1 123 ? -17.091 -5.990 -0.320 1.00 41.94 123 ASP A O 1
ATOM 878 N N . ARG A 1 124 ? -16.312 -3.970 0.126 1.00 47.53 124 ARG A N 1
ATOM 879 C CA . ARG A 1 124 ? -16.052 -3.706 -1.281 1.00 47.53 124 ARG A CA 1
ATOM 880 C C . ARG A 1 124 ? -14.722 -3.023 -1.379 1.00 47.53 124 ARG A C 1
ATOM 882 O O . ARG A 1 124 ? -14.632 -1.822 -1.171 1.00 47.53 124 ARG A O 1
ATOM 889 N N . LEU A 1 125 ? -13.752 -3.811 -1.827 1.00 42.16 125 LEU A N 1
ATOM 890 C CA . LEU A 1 125 ? -12.747 -3.407 -2.791 1.00 42.16 125 LEU A CA 1
ATOM 891 C C . LEU A 1 125 ? -13.372 -2.423 -3.806 1.00 42.16 125 LEU A C 1
ATOM 893 O O . LEU A 1 125 ? -13.760 -2.785 -4.919 1.00 42.16 125 LEU A O 1
ATOM 897 N N . ARG A 1 126 ? -13.487 -1.151 -3.425 1.00 49.12 126 ARG A N 1
ATOM 898 C CA . ARG A 1 126 ? -13.466 -0.038 -4.352 1.00 49.12 126 ARG A CA 1
ATOM 899 C C . ARG A 1 126 ? -12.019 -0.002 -4.769 1.00 49.12 126 ARG A C 1
ATOM 901 O O . ARG A 1 126 ? -11.182 0.618 -4.143 1.00 49.12 126 ARG A O 1
ATOM 908 N N . VAL A 1 127 ? -11.694 -0.798 -5.777 1.00 42.84 127 VAL A N 1
ATOM 909 C CA . VAL A 1 127 ? -10.369 -0.735 -6.368 1.00 42.84 127 VAL A CA 1
ATOM 910 C C . VAL A 1 127 ? -10.109 0.723 -6.708 1.00 42.84 127 VAL A C 1
ATOM 912 O O . VAL A 1 127 ? -10.889 1.310 -7.459 1.00 42.84 127 VAL A O 1
ATOM 915 N N . LEU A 1 128 ? -9.047 1.275 -6.119 1.00 45.66 128 LEU A N 1
ATOM 916 C CA . LEU A 1 128 ? -8.267 2.403 -6.619 1.00 45.66 128 LEU A CA 1
ATOM 917 C C . LEU A 1 128 ? -9.056 3.281 -7.610 1.00 45.66 128 LEU A C 1
ATOM 919 O O . LEU A 1 128 ? -8.885 3.179 -8.824 1.00 45.66 128 LEU A O 1
ATOM 923 N N . GLY A 1 129 ? -9.923 4.152 -7.081 1.00 39.44 129 GLY A N 1
ATOM 924 C CA . GLY A 1 129 ? -10.411 5.314 -7.830 1.00 39.44 129 GLY A CA 1
ATOM 925 C C . GLY A 1 129 ? -11.817 5.273 -8.440 1.00 39.44 129 GLY A C 1
ATOM 926 O O . GLY A 1 129 ? -12.053 5.996 -9.406 1.00 39.44 129 GLY A O 1
ATOM 927 N N . ALA A 1 130 ? -12.788 4.556 -7.872 1.00 36.56 130 ALA A N 1
ATOM 928 C CA . ALA A 1 130 ? -14.203 4.811 -8.178 1.00 36.56 130 ALA A CA 1
ATOM 929 C C . ALA A 1 130 ? -14.842 5.749 -7.135 1.00 36.56 130 ALA A C 1
ATOM 931 O O . ALA A 1 130 ? -15.655 5.335 -6.308 1.00 36.56 130 ALA A O 1
ATOM 932 N N . GLY A 1 131 ? -14.486 7.037 -7.180 1.00 37.75 131 GLY A N 1
ATOM 933 C CA . GLY A 1 131 ? -15.348 8.075 -6.605 1.00 37.75 131 GLY A CA 1
ATOM 934 C C . GLY A 1 131 ? -16.685 8.121 -7.363 1.00 37.75 131 GLY A C 1
ATOM 935 O O . GLY A 1 131 ? -16.722 7.735 -8.537 1.00 37.75 131 GLY A O 1
ATOM 936 N N . PRO A 1 132 ? -17.796 8.569 -6.745 1.00 33.19 132 PRO A N 1
ATOM 937 C CA . PRO A 1 132 ? -19.063 8.705 -7.450 1.00 33.19 132 PRO A CA 1
ATOM 938 C C . PRO A 1 132 ? -18.844 9.615 -8.655 1.00 33.19 132 PRO A C 1
ATOM 940 O O . PRO A 1 132 ? -18.435 10.769 -8.516 1.00 33.19 132 PRO A O 1
ATOM 943 N N . SER A 1 133 ? -19.073 9.072 -9.849 1.00 36.7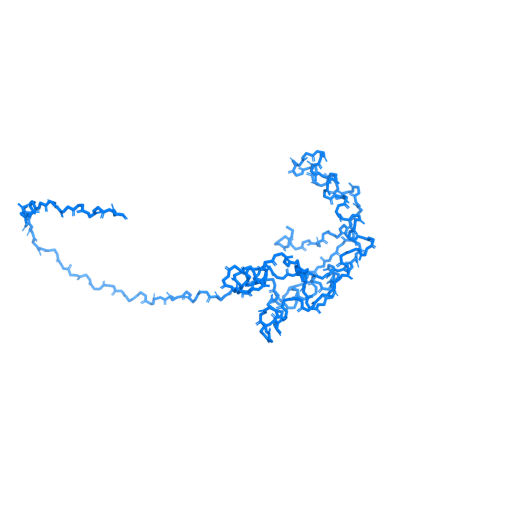5 133 SER A N 1
ATOM 944 C CA . SER A 1 133 ? -19.039 9.821 -11.095 1.00 36.75 133 SER A CA 1
ATOM 945 C C . SER A 1 133 ? -20.071 10.934 -10.959 1.00 36.75 133 SER A C 1
ATOM 947 O O . SER A 1 133 ? -21.273 10.688 -11.054 1.00 36.75 133 SER A O 1
ATOM 949 N N . GLY A 1 134 ? -19.614 12.150 -10.655 1.00 32.59 134 GLY A N 1
ATOM 950 C CA . GLY A 1 134 ? -20.462 13.328 -10.625 1.00 32.59 134 GLY A CA 1
ATOM 951 C C . GLY A 1 134 ? -21.158 13.417 -11.972 1.00 32.59 134 GLY A C 1
ATOM 952 O O . GLY A 1 134 ? -20.507 13.635 -12.994 1.00 32.59 134 GLY A O 1
ATOM 953 N N . GLY A 1 135 ? -22.465 13.158 -11.977 1.00 28.55 135 GLY A N 1
ATOM 954 C CA . GLY A 1 135 ? -23.286 13.219 -13.170 1.00 28.55 135 GLY A CA 1
ATOM 955 C C . GLY A 1 135 ? -23.105 14.585 -13.809 1.00 28.55 135 GLY A C 1
ATOM 956 O O . GLY A 1 135 ? -23.597 15.590 -13.301 1.00 28.55 135 GLY A O 1
ATOM 957 N N . SER A 1 136 ? -22.382 14.626 -14.928 1.00 33.28 136 SER A N 1
ATOM 958 C CA . SER A 1 136 ? -22.399 15.776 -15.813 1.00 33.28 136 SER A CA 1
ATOM 959 C C . SER A 1 136 ? -23.813 15.854 -16.371 1.00 33.28 136 SER A C 1
ATOM 961 O O . SER A 1 136 ? -24.163 15.192 -17.351 1.00 33.28 136 SER A O 1
ATOM 963 N N . ALA A 1 137 ? -24.650 16.641 -15.700 1.00 34.91 137 ALA A N 1
ATOM 964 C CA . ALA A 1 137 ? -25.887 17.143 -16.250 1.00 34.91 137 ALA A CA 1
ATOM 965 C C . ALA A 1 137 ? -25.517 17.981 -17.479 1.00 34.91 137 ALA A C 1
ATOM 967 O O . ALA A 1 137 ? -25.323 19.194 -17.403 1.00 34.91 137 ALA A O 1
ATOM 968 N N . ARG A 1 138 ? -25.395 17.324 -18.638 1.00 36.28 138 ARG A N 1
ATOM 969 C CA . ARG A 1 138 ? -25.492 17.987 -19.936 1.00 36.28 138 ARG A CA 1
ATOM 970 C C . ARG A 1 138 ? -26.919 18.504 -20.047 1.00 36.28 138 ARG A C 1
ATOM 972 O O . ARG A 1 138 ? -27.799 17.842 -20.596 1.00 36.28 138 ARG A O 1
ATOM 979 N N . GLY A 1 139 ? -27.148 19.683 -19.477 1.00 31.78 139 GLY A N 1
ATOM 980 C CA . GLY A 1 139 ? -28.315 20.491 -19.773 1.00 31.78 139 GLY A CA 1
ATOM 981 C C . GLY A 1 139 ? -28.365 20.681 -21.282 1.00 31.78 139 GLY A C 1
ATOM 982 O O . GLY A 1 139 ? -27.477 21.296 -21.871 1.00 31.78 139 GLY A O 1
ATOM 983 N N . ARG A 1 140 ? -29.380 20.092 -21.918 1.00 34.00 140 ARG A N 1
ATOM 984 C CA . ARG A 1 140 ? -29.747 20.401 -23.297 1.00 34.00 140 ARG A CA 1
ATOM 985 C C . ARG A 1 140 ? -30.002 21.903 -23.367 1.00 34.00 140 ARG A C 1
ATOM 987 O O . ARG A 1 140 ? -31.00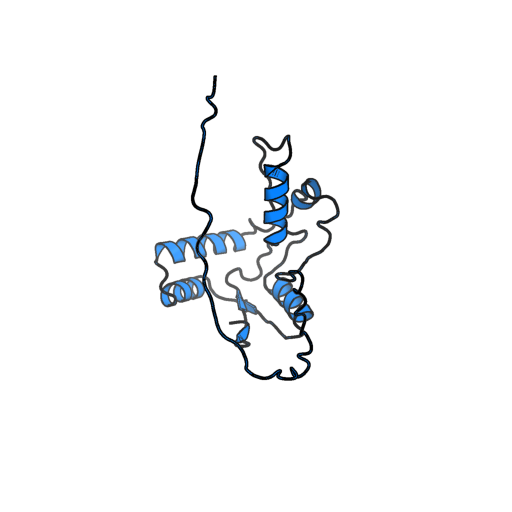0 22.392 -22.850 1.00 34.00 140 ARG A O 1
ATOM 994 N N . MET A 1 141 ? -29.069 22.623 -23.975 1.00 29.08 141 MET A N 1
ATOM 995 C CA . MET A 1 141 ? -29.184 24.046 -24.247 1.00 29.08 141 MET A CA 1
ATOM 996 C C . MET A 1 141 ? -30.208 24.211 -25.377 1.00 29.08 141 MET A C 1
ATOM 998 O O . MET A 1 141 ? -29.906 24.000 -26.549 1.00 29.08 141 MET A O 1
ATOM 1002 N N . THR A 1 142 ? -31.457 24.504 -25.024 1.00 38.19 142 THR A N 1
ATOM 1003 C CA . THR A 1 142 ? -32.479 24.954 -25.977 1.00 38.19 142 THR A CA 1
ATOM 1004 C C . THR A 1 142 ? -32.078 26.324 -26.537 1.00 38.19 142 THR A C 1
ATOM 1006 O O . THR A 1 142 ? -31.654 27.176 -25.750 1.00 38.19 142 THR A O 1
ATOM 1009 N N . PRO A 1 143 ? -32.209 26.593 -27.851 1.00 34.88 143 PRO A N 1
ATOM 1010 C CA . PRO A 1 143 ? -31.801 27.874 -28.416 1.00 34.88 143 PRO A CA 1
ATOM 1011 C C . PRO A 1 143 ? -32.673 29.001 -27.854 1.00 34.88 143 PRO A C 1
ATOM 1013 O O . PRO A 1 143 ? -33.893 29.013 -28.027 1.00 34.88 143 PRO A O 1
ATOM 1016 N N . GLY A 1 144 ? -32.034 29.943 -27.160 1.00 32.19 144 GLY A N 1
ATOM 1017 C CA . GLY A 1 144 ? -32.675 31.106 -26.563 1.00 32.19 144 GLY A CA 1
ATOM 1018 C C . GLY A 1 144 ? -33.294 32.021 -27.619 1.00 32.19 144 GLY A C 1
ATOM 1019 O O . GLY A 1 144 ? -32.603 32.595 -28.462 1.00 32.19 144 GLY A O 1
ATOM 1020 N N . ARG A 1 145 ? -34.613 32.185 -27.531 1.00 34.09 145 ARG A N 1
ATOM 1021 C CA . ARG A 1 145 ? -35.386 33.216 -28.223 1.00 34.09 145 ARG A CA 1
ATOM 1022 C C . ARG A 1 145 ? -34.959 34.580 -27.671 1.00 34.09 145 ARG A C 1
ATOM 1024 O O . ARG A 1 145 ? -35.177 34.856 -26.496 1.00 34.09 145 ARG A O 1
ATOM 1031 N N . ARG A 1 146 ? -34.328 35.414 -28.503 1.00 32.44 146 ARG A N 1
ATOM 1032 C CA . ARG A 1 146 ? -33.969 36.803 -28.164 1.00 32.44 146 ARG A CA 1
ATOM 1033 C C . ARG A 1 146 ? -35.237 37.635 -27.933 1.00 32.44 146 ARG A C 1
ATOM 1035 O O . ARG A 1 146 ? -36.083 37.649 -28.828 1.00 32.44 146 ARG A O 1
ATOM 1042 N N . PRO A 1 147 ? -35.344 38.392 -26.830 1.00 39.00 147 PRO A N 1
ATOM 1043 C CA . PRO A 1 147 ? -36.201 39.559 -26.775 1.00 39.00 147 PRO A CA 1
ATOM 1044 C C . PRO A 1 147 ? -35.382 40.849 -26.898 1.00 39.00 147 PRO A C 1
ATOM 1046 O O . PRO A 1 147 ? -34.217 40.943 -26.513 1.00 39.00 147 PRO A O 1
ATOM 1049 N N . ASP A 1 148 ? -36.049 41.806 -27.519 1.00 35.25 148 ASP A N 1
ATOM 1050 C CA . ASP A 1 148 ? -35.578 43.061 -28.075 1.00 35.25 148 ASP A CA 1
ATOM 1051 C C . ASP A 1 148 ? -35.160 44.101 -27.016 1.00 35.25 148 ASP A C 1
ATOM 1053 O O . ASP A 1 148 ? -35.607 44.086 -25.868 1.00 35.25 148 ASP A O 1
ATOM 1057 N N . ARG A 1 149 ? -34.295 45.033 -27.427 1.00 34.78 149 ARG A N 1
ATOM 1058 C CA . ARG A 1 149 ? -33.820 46.177 -26.637 1.00 34.78 149 ARG A CA 1
ATOM 1059 C C . ARG A 1 149 ? -34.946 47.194 -26.426 1.00 34.78 149 ARG A C 1
ATOM 1061 O O . ARG A 1 149 ? -35.511 47.662 -27.407 1.00 34.78 149 ARG A O 1
ATOM 1068 N N . ARG A 1 150 ? -35.138 47.627 -25.172 1.00 34.81 150 ARG A N 1
ATOM 1069 C CA . ARG A 1 150 ? -35.610 48.940 -24.633 1.00 34.81 150 ARG A CA 1
ATOM 1070 C C . ARG A 1 150 ? -35.977 48.643 -23.161 1.00 34.81 150 ARG A C 1
ATOM 1072 O O . ARG A 1 150 ? -36.618 47.640 -22.917 1.00 34.81 150 ARG A O 1
ATOM 1079 N N . HIS A 1 151 ? -35.561 49.337 -22.106 1.00 37.62 151 HIS A N 1
ATOM 1080 C CA . HIS A 1 151 ? -35.349 50.756 -21.867 1.00 37.62 151 HIS A CA 1
ATOM 1081 C C . HIS A 1 151 ? -34.413 50.951 -20.646 1.00 37.62 151 HIS A C 1
ATOM 1083 O O . HIS A 1 151 ? -34.397 50.137 -19.732 1.00 37.62 151 HIS A O 1
ATOM 1089 N N . ARG A 1 152 ? -33.654 52.056 -20.690 1.00 32.69 152 ARG A N 1
ATOM 1090 C CA . ARG A 1 152 ? -33.159 52.956 -19.616 1.00 32.69 152 ARG A CA 1
ATOM 1091 C C . ARG A 1 152 ? -33.524 52.631 -18.150 1.00 32.69 152 ARG A C 1
ATOM 1093 O O . ARG A 1 152 ? -34.685 52.397 -17.866 1.00 32.69 152 ARG A O 1
ATOM 1100 N N . SER A 1 153 ? -32.517 52.665 -17.256 1.00 31.72 153 SER A N 1
ATOM 1101 C CA . SER A 1 153 ? -32.234 53.753 -16.268 1.00 31.72 153 SER A CA 1
ATOM 1102 C C . SER A 1 153 ? -33.177 53.668 -15.057 1.00 31.72 153 SER A C 1
ATOM 1104 O O . SER A 1 15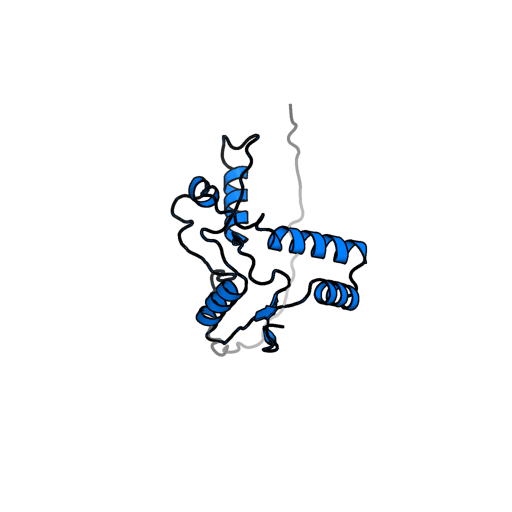3 ? -34.375 53.593 -15.251 1.00 31.72 153 SER A O 1
ATOM 1106 N N . THR A 1 154 ? -32.743 53.546 -13.805 1.00 39.34 154 THR A N 1
ATOM 1107 C CA . THR A 1 154 ? -31.868 54.432 -13.022 1.00 39.34 154 THR A CA 1
ATOM 1108 C C . THR A 1 154 ? -31.374 53.685 -11.776 1.00 39.34 154 THR A C 1
ATOM 1110 O O . THR A 1 154 ? -32.082 52.853 -11.218 1.00 39.34 154 THR A O 1
ATOM 1113 N N . VAL A 1 155 ? -30.166 54.021 -11.326 1.00 39.03 155 VAL A N 1
ATOM 1114 C CA . VAL A 1 155 ? -29.684 53.754 -9.965 1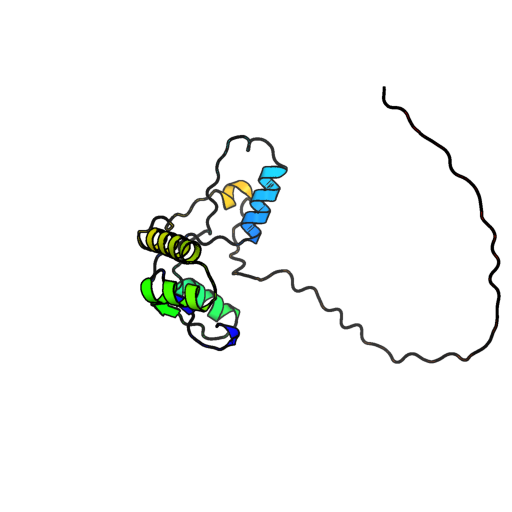.00 39.03 155 VAL A CA 1
ATOM 1115 C C . VAL A 1 155 ? -30.402 54.723 -9.026 1.00 39.03 155 VAL A C 1
ATOM 1117 O O . VAL A 1 155 ? -30.408 55.918 -9.317 1.00 39.03 155 VAL A O 1
ATOM 1120 N N . ASP A 1 156 ? -30.964 54.232 -7.922 1.00 39.12 156 ASP A N 1
ATOM 1121 C CA . ASP A 1 156 ? -31.376 55.072 -6.792 1.00 39.12 156 ASP A CA 1
ATOM 1122 C C . ASP A 1 156 ? -30.706 54.548 -5.503 1.00 39.12 156 ASP A C 1
ATOM 1124 O O . ASP A 1 156 ? -30.875 53.370 -5.165 1.00 39.12 156 ASP A O 1
ATOM 1128 N N . PRO A 1 157 ? -29.871 55.358 -4.824 1.00 49.75 157 PRO A N 1
ATOM 1129 C CA . PRO A 1 157 ? -29.117 54.962 -3.650 1.00 49.75 157 PRO A CA 1
ATOM 1130 C C . PRO A 1 157 ? -29.874 55.355 -2.378 1.00 49.75 157 PRO A C 1
ATOM 1132 O O . PRO A 1 157 ? -29.815 56.495 -1.924 1.00 49.75 157 PRO A O 1
ATOM 1135 N N . SER A 1 158 ? -30.546 54.403 -1.740 1.00 38.16 158 SER A N 1
ATOM 1136 C CA . SER A 1 158 ? -31.050 54.603 -0.381 1.00 38.16 158 SER A CA 1
ATOM 1137 C C . SER A 1 158 ? -31.087 53.285 0.382 1.00 38.16 158 SER A C 1
ATOM 1139 O O . SER A 1 158 ? -31.882 52.403 0.090 1.00 38.16 158 SER A O 1
ATOM 1141 N N . CYS A 1 159 ? -30.143 53.143 1.315 1.00 35.16 159 CYS A N 1
ATOM 1142 C CA . CYS A 1 159 ? -30.293 52.487 2.621 1.00 35.16 159 CYS A CA 1
ATOM 1143 C C . CYS A 1 159 ? -28.913 52.436 3.290 1.00 35.16 159 CYS A C 1
ATOM 1145 O O . CYS A 1 159 ? -28.237 51.411 3.354 1.00 35.16 159 CYS A O 1
ATOM 1147 N N . THR A 1 160 ? -28.467 53.603 3.747 1.00 42.56 160 THR A N 1
ATOM 1148 C CA . THR A 1 160 ? -27.400 53.752 4.733 1.00 42.56 160 THR A CA 1
ATOM 1149 C C . THR A 1 160 ? -27.980 53.625 6.145 1.00 42.56 160 THR A C 1
ATOM 1151 O O . THR A 1 160 ? -29.049 54.154 6.435 1.00 42.56 160 THR A O 1
ATOM 1154 N N . GLY A 1 161 ? -27.214 52.993 7.041 1.00 34.53 161 GLY A N 1
ATOM 1155 C CA . GLY A 1 161 ? -27.393 53.038 8.501 1.00 34.53 161 GLY A CA 1
ATOM 1156 C C . GLY A 1 161 ? -28.007 51.762 9.088 1.00 34.53 161 GLY A C 1
ATOM 1157 O O . GLY A 1 161 ? -29.033 51.301 8.621 1.00 34.53 161 GLY A O 1
ATOM 1158 N N . ARG A 1 162 ? -27.475 51.139 10.143 1.00 38.66 162 ARG A N 1
ATOM 1159 C CA . ARG A 1 162 ? -26.409 51.482 11.107 1.00 38.66 162 ARG A CA 1
ATOM 1160 C C . ARG A 1 162 ? -26.110 50.195 11.932 1.00 38.66 162 ARG A C 1
ATOM 1162 O O . ARG A 1 162 ? -26.986 49.336 11.996 1.00 38.66 162 ARG A O 1
ATOM 1169 N N . PRO A 1 163 ? -24.942 50.047 12.588 1.00 48.34 163 PRO A N 1
ATOM 1170 C CA . PRO A 1 163 ? -24.569 48.856 13.367 1.00 48.34 163 PRO A CA 1
ATOM 1171 C C . PRO A 1 163 ? -24.848 49.016 14.875 1.00 48.34 163 PRO A C 1
ATOM 1173 O O . PRO A 1 163 ? -24.895 50.155 15.340 1.00 48.34 163 PRO A O 1
ATOM 1176 N N . SER A 1 164 ? -24.977 47.910 15.635 1.00 41.84 164 SER A N 1
ATOM 1177 C CA . SER A 1 164 ? -24.809 47.775 17.115 1.00 41.84 164 SER A CA 1
ATOM 1178 C C . SER A 1 164 ? -25.109 46.318 17.581 1.00 41.84 164 SER A C 1
ATOM 1180 O O . SER A 1 164 ? -25.750 45.596 16.823 1.00 41.84 164 SER A O 1
ATOM 1182 N N . PRO A 1 165 ? -24.769 45.875 18.817 1.00 49.69 165 PRO A N 1
ATOM 1183 C CA . PRO A 1 165 ? -23.416 45.731 19.368 1.00 49.69 165 PRO A CA 1
ATOM 1184 C C . PRO A 1 165 ? -23.178 44.397 20.143 1.00 49.69 165 PRO A C 1
ATOM 1186 O O . PRO A 1 165 ? -24.097 43.654 20.461 1.00 49.69 165 PRO A O 1
ATOM 1189 N N . SER A 1 166 ? -21.896 44.159 20.452 1.00 36.72 166 SER A N 1
ATOM 1190 C CA . SER A 1 166 ? -21.280 43.430 21.586 1.00 36.72 166 SER A CA 1
ATOM 1191 C C . SER A 1 166 ? -22.171 42.668 22.588 1.00 36.72 166 SER A C 1
ATOM 1193 O O . SER A 1 166 ? -23.006 43.269 23.265 1.00 36.72 166 SER A O 1
ATOM 1195 N N . LEU A 1 167 ? -21.852 41.383 22.812 1.00 41.59 167 LEU A N 1
ATOM 1196 C CA . LEU A 1 167 ? -22.222 40.649 24.026 1.00 41.59 167 LEU A CA 1
ATOM 1197 C C . LEU A 1 167 ? -20.955 40.164 24.748 1.00 41.59 167 LEU A C 1
ATOM 1199 O O . LEU A 1 167 ? -20.119 39.468 24.174 1.00 41.59 167 LEU A O 1
ATOM 1203 N N . ALA A 1 168 ? -20.828 40.584 26.006 1.00 39.97 168 ALA A N 1
ATOM 1204 C CA . ALA A 1 168 ? -19.737 40.280 26.915 1.00 39.97 168 ALA A CA 1
ATOM 1205 C C . ALA A 1 168 ? -19.826 38.845 27.460 1.00 39.97 168 ALA A C 1
ATOM 1207 O O . ALA A 1 168 ? -20.901 38.375 27.832 1.00 39.97 168 ALA A O 1
ATOM 1208 N N . VAL A 1 169 ? -18.666 38.197 27.552 1.00 43.88 169 VAL A N 1
ATOM 1209 C CA . VAL A 1 169 ? -18.435 36.960 28.304 1.00 43.88 169 VAL A CA 1
ATOM 1210 C C . VAL A 1 169 ? -18.255 37.316 29.784 1.00 43.88 169 VAL A C 1
ATOM 1212 O O . VAL A 1 169 ? -17.580 38.294 30.111 1.00 43.88 169 VAL A O 1
ATOM 1215 N N . ARG A 1 170 ? -18.896 36.534 30.652 1.00 53.09 170 ARG A N 1
ATOM 1216 C CA . ARG A 1 170 ? -18.675 36.475 32.100 1.00 53.09 170 ARG A CA 1
ATOM 1217 C C . ARG A 1 170 ? -17.877 35.227 32.432 1.00 53.09 170 ARG A C 1
ATOM 1219 O O . ARG A 1 170 ? -18.088 34.223 31.717 1.00 53.09 170 ARG A O 1
#